Protein AF-J8HLR3-F1 (afdb_monomer)

Nearest PDB structures (foldseek):
  5bkh-assembly1_A  TM=4.921E-01  e=3.049E+00  Pyrococcus horikoshii OT3
  8fqc-assembly1_T1  TM=4.396E-01  e=6.040E+00  Agrobacterium phage Milano

Organism: NCBI:txid1053226

Sequence (87 aa):
MEFYKVWHKKKNMRVICAHNNYEAIGFYLTETYHDCDCVEYLNAHKLSTSEPLKVMHDGYEALRTLQDICSERKFANIPCTVVEILK

pLDDT: mean 87.1, std 8.84, range [61.59, 95.62]

Radius of gyration: 12.46 Å; Cα contacts (8 Å, |Δi|>4): 158; chains: 1; bounding box: 29×29×32 Å

Secondary structure (DSSP, 8-state):
-EEEEEEETTS-EEEEEESSHHHHHHHHHHHHTT--S-GGGEEEEEEPTTSEEEEEETTEEEEEEHHHHHHH----SSSEEEEEE--

Mean predicted aligned error: 4.74 Å

Foldseek 3Di:
DWWKFKDAPVDWTFIKDAPDQVQRLVVVDVVVDPPPPDSVRMDIDTDDQADWFFAQDPNDTDTDGVVVQCVVDPDPDPGDTSGTTDD

Solvent-accessible surface area (backbone atoms only — not comparable to full-atom values): 5234 Å² total; per-residue (Å²): 123,45,39,29,43,35,35,39,93,91,54,79,34,32,32,24,37,17,88,46,70,68,55,34,51,51,50,52,54,67,77,54,61,91,74,70,93,51,74,88,56,53,46,75,42,82,53,63,53,79,47,76,38,49,26,75,54,97,90,37,84,40,78,44,30,53,52,58,54,55,72,78,44,87,80,91,61,78,67,37,80,77,47,61,39,63,134

Structure (mmCIF, N/CA/C/O backbone):
data_AF-J8HLR3-F1
#
_entry.id   AF-J8HLR3-F1
#
loop_
_atom_site.group_PDB
_atom_site.id
_atom_site.type_symbol
_atom_site.label_atom_id
_atom_site.label_alt_id
_atom_site.label_comp_id
_atom_site.label_asym_id
_atom_site.label_entity_id
_atom_site.label_seq_id
_atom_site.pdbx_PDB_ins_code
_atom_site.Cartn_x
_atom_site.Cartn_y
_atom_site.Cartn_z
_atom_site.occupancy
_atom_site.B_iso_or_equiv
_atom_site.auth_seq_id
_atom_site.auth_comp_id
_atom_site.auth_asym_id
_atom_site.auth_atom_id
_atom_site.pdbx_PDB_model_num
ATOM 1 N N . MET A 1 1 ? -3.927 -11.638 2.906 1.00 81.88 1 MET A N 1
ATOM 2 C CA . MET A 1 1 ? -3.874 -10.244 2.424 1.00 81.88 1 MET A CA 1
ATOM 3 C C . MET A 1 1 ? -2.819 -9.512 3.202 1.00 81.88 1 MET A C 1
ATOM 5 O O . MET A 1 1 ? -2.775 -9.647 4.420 1.00 81.88 1 MET A O 1
ATOM 9 N N . GLU A 1 2 ? -1.977 -8.772 2.502 1.00 93.56 2 GLU A N 1
ATOM 10 C CA . GLU A 1 2 ? -0.879 -8.019 3.087 1.00 93.56 2 GLU A CA 1
ATOM 11 C C . GLU A 1 2 ? -0.869 -6.607 2.502 1.00 93.56 2 GLU A C 1
ATOM 13 O O . GLU A 1 2 ? -1.404 -6.367 1.418 1.00 93.56 2 GLU A O 1
ATOM 18 N N . PHE A 1 3 ? -0.287 -5.669 3.242 1.00 95.06 3 PHE A N 1
ATOM 19 C CA . PHE A 1 3 ? -0.195 -4.273 2.840 1.00 95.06 3 PHE A CA 1
ATOM 20 C C . PHE A 1 3 ? 1.248 -3.938 2.519 1.00 95.06 3 PHE A C 1
ATOM 22 O O . PHE A 1 3 ? 2.148 -4.231 3.305 1.00 95.06 3 PHE A O 1
ATOM 29 N N . TYR A 1 4 ? 1.458 -3.307 1.374 1.00 95.56 4 TYR A N 1
ATOM 30 C CA . TYR A 1 4 ? 2.773 -2.975 0.863 1.00 95.56 4 TYR A CA 1
ATOM 31 C C . TYR A 1 4 ? 2.866 -1.482 0.607 1.00 95.56 4 TYR A C 1
ATOM 33 O O . TYR A 1 4 ? 2.134 -0.942 -0.218 1.00 95.56 4 TYR A O 1
ATOM 41 N N . LYS A 1 5 ? 3.800 -0.822 1.286 1.00 94.25 5 LYS A N 1
ATOM 42 C CA . LYS A 1 5 ? 4.278 0.501 0.904 1.00 94.25 5 LYS A CA 1
ATOM 43 C C . LYS A 1 5 ? 5.120 0.346 -0.353 1.00 94.25 5 LYS A C 1
ATOM 45 O O . LYS A 1 5 ? 6.211 -0.215 -0.278 1.00 94.25 5 LYS A O 1
ATOM 50 N N . VAL A 1 6 ? 4.625 0.839 -1.480 1.00 92.56 6 VAL A N 1
ATOM 51 C CA . VAL A 1 6 ? 5.323 0.809 -2.767 1.00 92.56 6 VAL A CA 1
ATOM 52 C C . VAL A 1 6 ? 5.654 2.229 -3.197 1.00 92.56 6 VAL A C 1
ATOM 54 O O . VAL A 1 6 ? 4.809 3.126 -3.131 1.00 92.56 6 VAL A O 1
ATOM 57 N N . TRP A 1 7 ? 6.900 2.453 -3.608 1.00 89.56 7 TRP A N 1
ATOM 58 C CA . TRP A 1 7 ? 7.321 3.757 -4.098 1.00 89.56 7 TRP A CA 1
ATOM 59 C C . TRP A 1 7 ? 8.470 3.700 -5.090 1.00 89.56 7 TRP A C 1
ATOM 61 O O . TRP A 1 7 ? 9.327 2.817 -5.055 1.00 89.56 7 TRP A O 1
ATOM 71 N N . HIS A 1 8 ? 8.511 4.736 -5.921 1.00 84.19 8 HIS A N 1
ATOM 72 C CA . HIS A 1 8 ? 9.614 5.063 -6.808 1.00 84.19 8 HIS A CA 1
ATOM 73 C C . HIS A 1 8 ? 10.274 6.371 -6.349 1.00 84.19 8 HIS A C 1
ATOM 75 O O . HIS A 1 8 ? 9.589 7.281 -5.882 1.00 84.19 8 HIS A O 1
ATOM 81 N N . LYS A 1 9 ? 11.598 6.515 -6.512 1.00 75.12 9 LYS A N 1
ATOM 82 C CA . LYS A 1 9 ? 12.378 7.677 -6.018 1.00 75.12 9 LYS A CA 1
ATOM 83 C C . LYS A 1 9 ? 11.807 9.054 -6.399 1.00 75.12 9 LYS A C 1
ATOM 85 O O . LYS A 1 9 ? 12.014 10.016 -5.663 1.00 75.12 9 LYS A O 1
ATOM 90 N N . LYS A 1 10 ? 11.125 9.151 -7.544 1.00 66.69 10 LYS A N 1
ATOM 91 C CA . LYS A 1 10 ? 10.595 10.402 -8.110 1.00 66.69 10 LYS A CA 1
ATOM 92 C C . LYS A 1 10 ? 9.086 10.614 -7.890 1.00 66.69 10 LYS A C 1
ATOM 94 O O . LYS A 1 10 ? 8.565 11.610 -8.373 1.00 66.69 10 LYS A O 1
ATOM 99 N N . LYS A 1 11 ? 8.374 9.691 -7.228 1.00 69.69 11 LYS A N 1
ATOM 100 C CA . LYS A 1 11 ? 6.899 9.657 -7.224 1.00 69.69 11 LYS A CA 1
ATOM 101 C C . LYS A 1 11 ? 6.262 9.480 -5.850 1.00 69.69 11 LYS A C 1
ATOM 103 O O . LYS A 1 11 ? 6.926 9.127 -4.878 1.00 69.69 11 LYS A O 1
ATOM 108 N N . ASN A 1 12 ? 4.944 9.687 -5.829 1.00 73.56 12 ASN A N 1
ATOM 109 C CA . ASN A 1 12 ? 4.073 9.429 -4.691 1.00 73.56 12 ASN A CA 1
ATOM 110 C C . ASN A 1 12 ? 4.197 7.975 -4.226 1.00 73.56 12 ASN A C 1
ATOM 112 O O . ASN A 1 12 ? 4.227 7.027 -5.023 1.00 73.56 12 ASN A O 1
ATOM 116 N N . MET A 1 13 ? 4.274 7.831 -2.909 1.00 89.00 13 MET A N 1
ATOM 117 C CA . MET A 1 13 ? 4.276 6.546 -2.236 1.00 89.00 13 MET A CA 1
ATOM 118 C C . MET A 1 13 ? 2.827 6.091 -2.057 1.00 89.00 13 MET A C 1
ATOM 120 O O . MET A 1 13 ? 1.950 6.891 -1.726 1.00 89.00 13 MET A O 1
ATOM 124 N N . ARG A 1 14 ? 2.567 4.803 -2.256 1.00 92.00 14 ARG A N 1
ATOM 125 C CA . ARG A 1 14 ? 1.228 4.225 -2.108 1.00 92.00 14 ARG A CA 1
ATOM 126 C C . ARG A 1 14 ? 1.270 3.035 -1.179 1.00 92.00 14 ARG A C 1
ATOM 128 O O . ARG A 1 14 ? 2.266 2.317 -1.144 1.00 92.00 14 ARG A O 1
ATOM 135 N N . VAL A 1 15 ? 0.177 2.804 -0.464 1.00 94.12 15 VAL A N 1
ATOM 136 C CA . VAL A 1 15 ? -0.062 1.512 0.172 1.00 94.12 15 VAL A CA 1
ATOM 137 C C . VAL A 1 15 ? -0.986 0.695 -0.711 1.00 94.12 15 VAL A C 1
ATOM 139 O O . VAL A 1 15 ? -2.101 1.120 -1.009 1.00 94.12 15 VAL A O 1
ATOM 142 N N . ILE A 1 16 ? -0.520 -0.482 -1.108 1.00 94.88 16 ILE A N 1
ATOM 143 C CA . ILE A 1 16 ? -1.255 -1.430 -1.941 1.00 94.88 16 ILE A CA 1
ATOM 144 C C . ILE A 1 16 ? -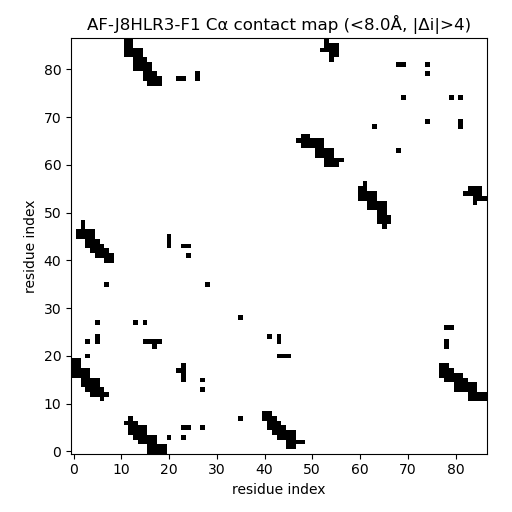1.576 -2.661 -1.106 1.00 94.88 16 ILE A C 1
ATOM 146 O O . ILE A 1 16 ? -0.703 -3.210 -0.432 1.00 94.88 16 ILE A O 1
ATOM 150 N N . CYS A 1 17 ? -2.829 -3.099 -1.158 1.00 94.81 17 CYS A N 1
ATOM 151 C CA . CYS A 1 17 ? -3.214 -4.398 -0.636 1.00 94.81 17 CYS A CA 1
ATOM 152 C C . CYS A 1 17 ? -3.041 -5.458 -1.728 1.00 94.81 17 CYS A C 1
ATOM 154 O O . CYS A 1 17 ? -3.553 -5.279 -2.833 1.00 94.81 17 CYS A O 1
ATOM 156 N N . ALA A 1 18 ? -2.316 -6.536 -1.424 1.00 95.50 18 ALA A N 1
ATOM 157 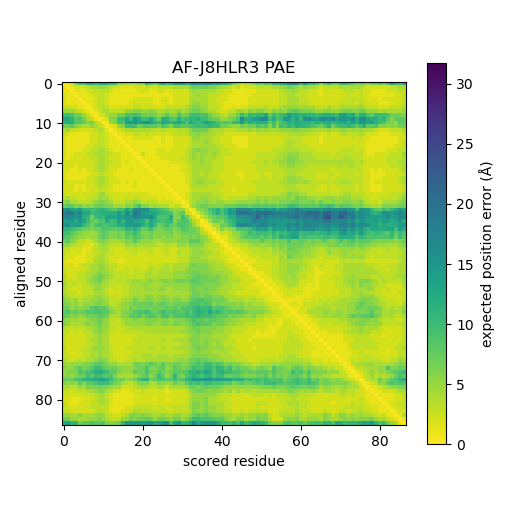C CA . ALA A 1 18 ? -2.017 -7.627 -2.354 1.00 95.50 18 ALA A CA 1
ATOM 158 C C . ALA A 1 18 ? -1.806 -8.963 -1.611 1.00 95.50 18 ALA A C 1
ATOM 160 O O . ALA A 1 18 ? -1.745 -9.011 -0.376 1.00 95.50 18 ALA A O 1
ATOM 161 N N . HIS A 1 19 ? -1.689 -10.064 -2.352 1.00 94.88 19 HIS A N 1
ATOM 162 C CA . HIS A 1 19 ? -1.319 -11.380 -1.828 1.00 94.88 19 HIS A CA 1
ATOM 163 C C . HIS A 1 19 ? 0.185 -11.513 -1.585 1.00 94.88 19 HIS A C 1
ATOM 165 O O . HIS A 1 19 ? 0.584 -12.274 -0.709 1.00 94.88 19 HIS A O 1
ATOM 171 N N . ASN A 1 20 ? 1.009 -10.801 -2.356 1.00 93.81 20 ASN A N 1
ATOM 172 C CA . ASN A 1 20 ? 2.463 -10.782 -2.216 1.00 93.81 20 ASN A CA 1
ATOM 173 C C . ASN A 1 20 ? 3.071 -9.479 -2.776 1.00 93.81 20 ASN A C 1
ATOM 175 O O . ASN A 1 20 ? 2.386 -8.663 -3.399 1.00 93.81 20 ASN A O 1
ATOM 179 N N . ASN A 1 21 ? 4.375 -9.292 -2.560 1.00 92.81 21 ASN A N 1
ATOM 180 C CA . ASN A 1 21 ? 5.104 -8.101 -2.993 1.00 92.81 21 ASN A CA 1
ATOM 181 C C . ASN A 1 21 ? 5.169 -7.944 -4.524 1.00 92.81 21 ASN A C 1
ATOM 183 O O . ASN A 1 21 ? 5.083 -6.819 -5.009 1.00 92.81 21 ASN A O 1
ATOM 187 N N . TYR A 1 22 ? 5.294 -9.034 -5.287 1.00 92.12 22 TYR A N 1
ATOM 188 C CA . TYR A 1 22 ? 5.353 -8.991 -6.752 1.00 92.12 22 TYR A CA 1
ATOM 189 C C . TYR A 1 22 ? 4.045 -8.477 -7.353 1.00 92.12 22 TYR A C 1
ATOM 191 O O . TYR A 1 22 ? 4.064 -7.639 -8.251 1.00 92.12 22 TYR A O 1
ATOM 199 N N . GLU A 1 23 ? 2.913 -8.930 -6.820 1.00 94.19 23 GLU A N 1
ATOM 200 C CA . GLU A 1 23 ? 1.587 -8.464 -7.221 1.00 94.19 23 GLU A CA 1
ATOM 201 C C . GLU A 1 23 ? 1.392 -6.979 -6.880 1.00 94.19 23 GLU A C 1
ATOM 203 O O . GLU A 1 23 ? 0.909 -6.218 -7.718 1.00 94.19 23 GLU A O 1
ATOM 208 N N . ALA A 1 24 ? 1.844 -6.531 -5.702 1.00 93.94 24 ALA A N 1
ATOM 209 C CA . ALA A 1 24 ? 1.801 -5.116 -5.330 1.00 93.94 24 ALA A CA 1
ATOM 210 C C . ALA A 1 24 ? 2.654 -4.232 -6.260 1.00 93.94 24 ALA A C 1
ATOM 212 O O . ALA A 1 24 ? 2.204 -3.169 -6.687 1.00 93.94 24 ALA A O 1
ATOM 213 N N . ILE A 1 25 ? 3.870 -4.672 -6.600 1.00 91.00 25 ILE A N 1
ATOM 214 C CA . ILE A 1 25 ? 4.769 -3.969 -7.531 1.00 91.00 25 ILE A CA 1
ATOM 215 C C . ILE A 1 25 ? 4.159 -3.916 -8.935 1.00 91.00 25 ILE A C 1
ATOM 217 O O . ILE A 1 25 ? 4.125 -2.849 -9.548 1.00 91.00 25 ILE A O 1
ATOM 221 N N . GLY A 1 26 ? 3.655 -5.049 -9.433 1.00 90.50 26 GLY A N 1
ATOM 222 C CA . GLY A 1 26 ? 2.998 -5.128 -10.736 1.00 90.50 26 GLY A CA 1
ATOM 223 C C . GLY A 1 26 ? 1.802 -4.183 -10.821 1.00 90.50 26 GLY A C 1
ATOM 224 O O . GLY A 1 26 ? 1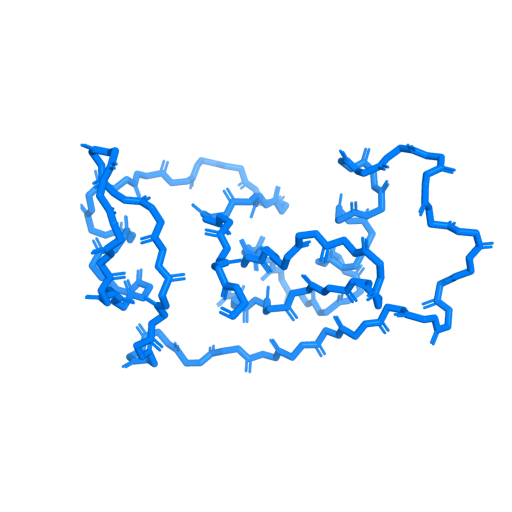.694 -3.410 -11.771 1.00 90.50 26 GLY A O 1
ATOM 225 N N . PHE A 1 27 ? 0.959 -4.165 -9.786 1.00 91.88 27 PHE A N 1
ATOM 226 C CA . PHE A 1 27 ? -0.178 -3.253 -9.711 1.00 91.88 27 PHE A CA 1
ATOM 227 C C . PHE A 1 27 ? 0.252 -1.778 -9.688 1.00 91.88 27 PHE A C 1
ATOM 229 O O . PHE A 1 27 ? -0.257 -0.980 -10.477 1.00 91.88 27 PHE A O 1
ATOM 236 N N . TYR A 1 28 ? 1.248 -1.420 -8.868 1.00 90.25 28 TYR A N 1
ATOM 237 C CA . TYR A 1 28 ? 1.801 -0.060 -8.834 1.00 90.25 28 TYR A CA 1
ATOM 238 C C . TYR A 1 28 ? 2.262 0.403 -10.221 1.00 90.25 28 TYR A C 1
ATOM 240 O O . TYR A 1 28 ? 1.949 1.516 -10.644 1.00 90.25 28 TYR A O 1
ATOM 248 N N . LEU A 1 29 ? 2.977 -0.457 -10.950 1.00 87.38 29 LEU A N 1
ATOM 249 C CA . LEU A 1 29 ? 3.442 -0.174 -12.309 1.00 87.38 29 LEU A CA 1
ATOM 250 C C . LEU A 1 29 ? 2.277 0.052 -13.279 1.00 87.38 29 LEU A C 1
ATOM 252 O O . LEU A 1 29 ? 2.316 1.000 -14.062 1.00 87.38 29 LEU A O 1
ATOM 256 N N . THR A 1 30 ? 1.220 -0.762 -13.195 1.00 87.38 30 THR A N 1
ATOM 257 C CA . THR A 1 30 ? 0.032 -0.580 -14.045 1.00 87.38 30 THR A CA 1
ATOM 258 C C . THR A 1 30 ? -0.716 0.720 -13.753 1.00 87.38 30 THR A C 1
ATOM 260 O O . THR A 1 30 ? -1.187 1.362 -14.686 1.00 87.38 30 THR A O 1
ATOM 263 N N . GLU A 1 31 ? -0.787 1.162 -12.494 1.00 85.69 31 GLU A N 1
ATOM 264 C CA . GLU A 1 31 ? -1.472 2.413 -12.139 1.00 85.69 31 GLU A CA 1
ATOM 265 C C . GLU A 1 31 ? -0.635 3.674 -12.397 1.00 85.69 31 GLU A C 1
ATOM 267 O O . GLU A 1 31 ? -1.182 4.776 -12.440 1.00 85.69 31 GLU A O 1
ATOM 272 N N . THR A 1 32 ? 0.690 3.547 -12.508 1.00 78.06 32 THR A N 1
ATOM 273 C CA . THR A 1 32 ? 1.608 4.694 -12.632 1.00 78.06 32 THR A CA 1
ATOM 274 C C . THR A 1 32 ? 2.140 4.927 -14.043 1.00 78.06 32 THR A C 1
ATOM 276 O O . THR A 1 32 ? 2.959 5.834 -14.188 1.00 78.06 32 THR A O 1
ATOM 279 N N . TYR A 1 33 ? 1.660 4.132 -15.015 1.00 66.94 33 TYR A N 1
ATOM 280 C CA . TYR A 1 33 ? 1.774 4.226 -16.482 1.00 66.94 33 TYR A CA 1
ATOM 281 C C . TYR A 1 33 ? 2.935 5.098 -17.010 1.00 66.94 33 TYR A C 1
ATOM 283 O O . TYR A 1 33 ? 2.924 6.316 -16.876 1.00 66.94 33 TYR A O 1
ATOM 291 N N . HIS A 1 34 ? 3.916 4.472 -17.671 1.00 61.66 34 HIS A N 1
ATOM 292 C CA . HIS A 1 34 ? 5.060 5.094 -18.374 1.00 61.66 34 HIS A CA 1
ATOM 293 C C . HIS A 1 34 ? 6.053 5.950 -17.572 1.00 61.66 34 HIS A C 1
ATOM 295 O O . HIS A 1 34 ? 7.095 6.288 -18.116 1.00 61.66 34 HIS A O 1
ATOM 301 N N . ASP A 1 35 ? 5.819 6.239 -16.295 1.00 61.59 35 ASP A N 1
ATOM 302 C CA . ASP A 1 35 ? 6.735 7.090 -15.519 1.00 61.59 35 ASP A CA 1
ATOM 303 C C . ASP A 1 35 ? 7.688 6.307 -14.585 1.00 61.59 35 ASP A C 1
ATOM 305 O O . ASP A 1 35 ? 8.300 6.867 -13.663 1.00 61.59 35 ASP A O 1
ATOM 309 N N . CYS A 1 36 ? 7.764 4.988 -14.754 1.00 64.00 36 CYS A N 1
ATOM 310 C CA . CYS A 1 36 ? 8.748 4.148 -14.085 1.00 64.00 36 CYS A CA 1
ATOM 311 C C . CYS A 1 36 ? 9.660 3.536 -15.146 1.00 64.00 36 CYS A C 1
ATOM 313 O O . CYS A 1 36 ? 9.340 2.509 -15.739 1.00 64.00 36 CYS A O 1
ATOM 315 N N . ASP A 1 37 ? 10.791 4.201 -15.377 1.00 65.94 37 ASP A N 1
ATOM 316 C CA . ASP A 1 37 ? 11.745 3.828 -16.425 1.00 65.94 37 ASP A CA 1
ATOM 317 C C . ASP A 1 37 ? 12.447 2.490 -16.121 1.00 65.94 37 ASP A C 1
ATOM 319 O O . ASP A 1 37 ? 12.843 1.780 -17.042 1.00 65.94 37 ASP A O 1
ATOM 323 N N . CYS A 1 38 ? 12.570 2.125 -14.834 1.00 69.19 38 CYS A N 1
ATOM 324 C CA . CYS A 1 38 ? 13.209 0.886 -14.382 1.00 69.19 38 CYS A CA 1
ATOM 325 C C . CYS A 1 38 ? 12.564 0.332 -13.099 1.00 69.19 38 CYS A C 1
ATOM 327 O O . CYS A 1 38 ? 12.493 1.017 -12.075 1.00 69.19 38 CYS A O 1
ATOM 329 N N . VAL A 1 39 ? 12.215 -0.959 -13.118 1.00 73.62 39 VAL A N 1
ATOM 330 C CA . VAL A 1 39 ? 11.676 -1.707 -11.962 1.00 73.62 39 VAL A CA 1
ATOM 331 C C . VAL A 1 39 ? 12.661 -1.748 -10.786 1.00 73.62 39 VAL A C 1
ATOM 333 O O . VAL A 1 39 ? 12.241 -1.751 -9.635 1.00 73.62 39 VAL A O 1
ATOM 336 N N . GLU A 1 40 ? 13.970 -1.696 -11.049 1.00 75.44 40 GLU A N 1
ATOM 337 C CA . GLU A 1 40 ? 15.029 -1.706 -10.024 1.00 75.44 40 GLU A CA 1
ATOM 338 C C . GLU A 1 40 ? 14.991 -0.500 -9.069 1.00 75.44 40 GLU A C 1
A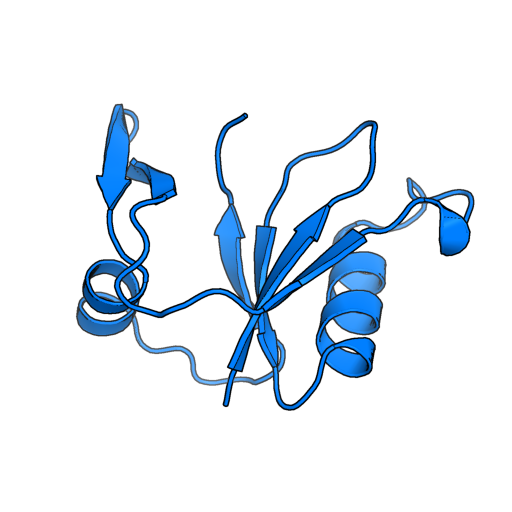TOM 340 O O . GLU A 1 40 ? 15.584 -0.530 -7.991 1.00 75.44 40 GLU A O 1
ATOM 345 N N . TYR A 1 41 ? 14.290 0.575 -9.438 1.00 79.25 41 TYR A N 1
ATOM 346 C CA . TYR A 1 41 ? 14.119 1.750 -8.584 1.00 79.25 41 TYR A CA 1
ATOM 347 C C . TYR A 1 41 ? 12.836 1.719 -7.752 1.00 79.25 41 TYR A C 1
ATOM 349 O O . TYR A 1 41 ? 12.571 2.671 -7.003 1.00 79.25 41 TYR A O 1
ATOM 357 N N . LEU A 1 42 ? 12.051 0.646 -7.868 1.00 86.00 42 LEU A N 1
ATOM 358 C CA . LEU A 1 42 ? 10.891 0.410 -7.026 1.00 86.00 42 LEU A CA 1
ATOM 359 C C . LEU A 1 42 ? 11.303 -0.251 -5.725 1.00 86.00 42 LEU A C 1
ATOM 361 O O . LEU A 1 42 ? 12.052 -1.223 -5.688 1.00 86.00 42 LEU A O 1
ATOM 365 N N . ASN A 1 43 ? 10.755 0.282 -4.645 1.00 88.62 43 ASN A N 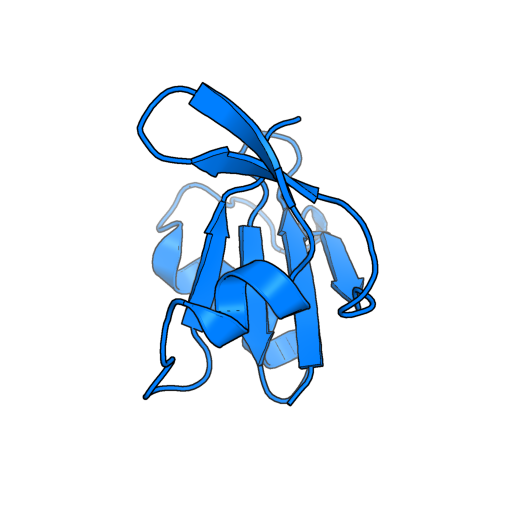1
ATOM 366 C CA . ASN A 1 43 ? 10.867 -0.305 -3.326 1.00 88.62 43 ASN A CA 1
ATOM 367 C C . ASN A 1 43 ? 9.471 -0.735 -2.895 1.00 88.62 43 ASN A C 1
ATOM 369 O O . ASN A 1 43 ? 8.509 0.013 -3.079 1.00 88.62 43 ASN A O 1
ATOM 373 N N . ALA A 1 44 ? 9.374 -1.930 -2.322 1.00 91.56 44 ALA A N 1
ATOM 374 C CA . ALA A 1 44 ? 8.151 -2.450 -1.739 1.00 91.56 44 ALA A CA 1
ATOM 375 C C . ALA A 1 44 ? 8.465 -2.991 -0.348 1.00 91.56 44 ALA A C 1
ATOM 377 O O . ALA A 1 44 ? 9.271 -3.908 -0.198 1.00 91.56 44 ALA A O 1
ATOM 378 N N . HIS A 1 45 ? 7.821 -2.426 0.666 1.00 93.81 45 HIS A N 1
ATOM 379 C CA . HIS A 1 45 ? 7.966 -2.867 2.047 1.00 93.81 45 HIS A CA 1
ATOM 380 C C . HIS A 1 45 ? 6.615 -3.263 2.608 1.00 93.81 45 HIS A C 1
ATOM 382 O O . HIS A 1 45 ? 5.644 -2.517 2.494 1.00 93.81 45 HIS A O 1
ATOM 388 N N . LYS A 1 46 ? 6.563 -4.439 3.228 1.00 95.62 46 LYS A N 1
ATOM 389 C CA . LYS A 1 46 ? 5.375 -4.876 3.951 1.00 95.62 46 LYS A CA 1
ATOM 390 C C . LYS A 1 46 ? 5.167 -3.973 5.168 1.00 95.62 46 LYS A C 1
ATOM 392 O O . LYS A 1 46 ? 6.108 -3.741 5.922 1.00 95.62 46 LYS A O 1
ATOM 397 N N . LEU A 1 47 ? 3.946 -3.486 5.343 1.00 94.25 47 LEU A N 1
ATOM 398 C CA . LEU A 1 47 ? 3.532 -2.641 6.459 1.00 94.25 47 LEU A CA 1
ATOM 399 C C . LEU A 1 47 ? 2.719 -3.437 7.478 1.00 94.25 47 LEU A C 1
ATOM 401 O O . LEU A 1 47 ? 1.941 -4.327 7.118 1.00 94.25 47 LEU A O 1
ATOM 405 N N . SER A 1 48 ? 2.863 -3.063 8.749 1.00 93.75 48 SER A N 1
ATOM 406 C CA . SER A 1 48 ? 1.917 -3.470 9.789 1.00 93.75 48 SER A CA 1
ATOM 407 C C . SER A 1 48 ? 0.628 -2.659 9.672 1.00 93.75 48 SER A C 1
ATOM 409 O O . SER A 1 48 ? 0.659 -1.472 9.350 1.00 93.75 48 SER A O 1
ATOM 411 N N . THR A 1 49 ? -0.515 -3.261 10.003 1.00 91.25 49 THR A N 1
ATOM 412 C CA . THR A 1 49 ? -1.796 -2.541 10.015 1.00 91.25 49 THR A CA 1
ATOM 413 C C . THR A 1 49 ? -1.871 -1.459 11.089 1.00 91.25 49 THR A C 1
ATOM 415 O O . THR A 1 49 ? -2.663 -0.531 10.952 1.00 91.25 49 THR A O 1
ATOM 418 N N . SER A 1 50 ? -1.047 -1.575 12.134 1.00 93.31 50 SER A N 1
ATOM 419 C CA . SER A 1 50 ? -0.961 -0.643 13.262 1.00 93.31 50 SER A CA 1
ATOM 420 C C . SER A 1 50 ? 0.060 0.479 13.059 1.00 93.31 50 SER A C 1
ATOM 422 O O . SER A 1 50 ? 0.214 1.325 13.936 1.00 93.31 50 SER A O 1
ATOM 424 N N . GLU A 1 51 ? 0.817 0.462 11.960 1.00 89.38 51 GLU A N 1
ATOM 425 C CA . GLU A 1 51 ? 1.823 1.487 11.695 1.00 89.38 51 GLU A CA 1
ATOM 426 C C . GLU A 1 51 ? 1.135 2.810 11.317 1.00 89.38 51 GLU A C 1
ATOM 428 O O . GLU A 1 51 ? 0.257 2.807 10.446 1.00 89.38 51 GLU A O 1
ATOM 433 N N . PRO A 1 52 ? 1.487 3.940 11.961 1.00 91.69 52 PRO A N 1
ATOM 434 C CA . PRO A 1 52 ? 0.915 5.233 11.621 1.00 91.69 52 PRO A CA 1
ATOM 435 C C . PRO A 1 52 ? 1.493 5.746 10.299 1.00 91.69 52 PRO A C 1
ATOM 437 O O . PRO A 1 52 ? 2.705 5.808 10.102 1.00 91.69 52 PRO A O 1
ATOM 440 N N . LEU A 1 53 ? 0.607 6.166 9.402 1.00 92.38 53 LEU A N 1
ATOM 441 C CA . LEU A 1 53 ? 0.926 6.693 8.083 1.00 92.38 53 LEU A CA 1
ATOM 442 C C . LEU A 1 53 ? 0.443 8.133 7.972 1.00 92.38 53 LEU A C 1
ATOM 444 O O . LEU A 1 53 ? -0.680 8.456 8.362 1.00 92.38 53 LEU A O 1
ATOM 448 N N . LYS A 1 54 ? 1.277 8.995 7.391 1.00 93.00 54 LYS A N 1
ATOM 449 C CA . LYS A 1 54 ? 0.890 10.364 7.055 1.00 93.00 54 LYS A CA 1
ATOM 450 C C . LYS A 1 54 ? 0.115 10.351 5.738 1.00 93.00 54 LYS A C 1
ATOM 452 O O . LYS A 1 54 ? 0.672 10.003 4.697 1.00 93.00 54 LYS A O 1
ATOM 457 N N . VAL A 1 55 ? -1.164 10.698 5.784 1.00 91.56 55 VAL A N 1
ATOM 458 C CA . VAL A 1 55 ? -2.093 10.635 4.646 1.00 91.56 55 VAL A CA 1
ATOM 459 C C . VAL A 1 55 ? -2.871 11.938 4.519 1.00 91.56 55 VAL A C 1
ATOM 461 O O . VAL A 1 55 ? -2.996 12.686 5.486 1.00 91.56 55 VAL A O 1
ATOM 464 N N . MET A 1 56 ? -3.428 12.192 3.337 1.00 88.62 56 MET A N 1
ATOM 465 C CA . MET A 1 56 ? -4.469 13.207 3.178 1.00 88.62 56 MET A CA 1
ATOM 466 C C . MET A 1 56 ? -5.823 12.593 3.529 1.00 88.62 56 MET A C 1
ATOM 468 O O . MET A 1 56 ? -6.221 11.592 2.934 1.00 88.62 56 MET A O 1
ATOM 472 N N . HIS A 1 57 ? -6.537 13.196 4.471 1.00 84.19 57 HIS A N 1
ATOM 473 C CA . HIS A 1 57 ? -7.898 12.825 4.840 1.00 84.19 57 HIS A CA 1
ATOM 474 C C . HIS A 1 57 ? -8.750 14.092 4.913 1.00 84.19 57 HIS A C 1
ATOM 476 O O . HIS A 1 57 ? -8.377 15.048 5.589 1.00 84.19 57 HIS A O 1
ATOM 482 N N . ASP A 1 58 ? -9.854 14.123 4.167 1.00 84.94 58 ASP A N 1
ATOM 483 C CA . ASP A 1 58 ? -10.755 15.280 4.059 1.00 84.94 58 ASP A CA 1
ATOM 484 C C . ASP A 1 58 ? -10.052 16.612 3.737 1.00 84.94 58 ASP A C 1
ATOM 486 O O . ASP A 1 58 ? -10.442 17.680 4.199 1.00 84.94 58 ASP A O 1
ATOM 490 N N . GLY A 1 59 ? -8.988 16.556 2.929 1.00 85.31 59 GLY A N 1
ATOM 491 C CA . GLY A 1 59 ? -8.219 17.737 2.524 1.00 85.31 59 GLY A CA 1
ATOM 492 C C . GLY A 1 59 ? -7.163 18.204 3.531 1.00 85.31 59 GLY A C 1
ATOM 493 O O . GLY A 1 59 ? -6.454 19.164 3.241 1.00 85.31 59 GLY A O 1
ATOM 494 N N . TYR A 1 60 ? -6.993 17.506 4.657 1.00 88.69 60 TYR A N 1
ATOM 495 C CA . TYR A 1 60 ? -5.979 17.802 5.670 1.00 88.69 60 TYR A CA 1
ATOM 496 C C . TYR A 1 60 ? -4.983 16.651 5.831 1.00 88.69 60 TYR A C 1
ATOM 498 O O . TYR A 1 60 ? -5.319 15.481 5.639 1.00 88.69 60 TYR A O 1
ATOM 506 N N . GLU A 1 61 ? -3.747 16.976 6.209 1.00 91.88 61 GLU A N 1
ATOM 507 C CA . GLU A 1 61 ? -2.771 15.958 6.595 1.00 91.88 61 GLU A CA 1
ATOM 508 C C . GLU A 1 61 ? -3.167 15.343 7.944 1.00 91.88 61 GLU A C 1
ATOM 510 O O . GLU A 1 61 ? -3.390 16.054 8.924 1.00 91.88 61 GLU A O 1
ATOM 515 N N . ALA A 1 62 ? -3.210 14.016 8.012 1.00 92.00 62 ALA A N 1
ATOM 516 C CA . ALA A 1 62 ? -3.502 13.276 9.231 1.00 92.00 62 ALA A CA 1
ATOM 517 C C . ALA A 1 62 ? -2.566 12.073 9.375 1.00 92.00 62 ALA A C 1
ATOM 519 O O . ALA A 1 62 ? -2.147 11.468 8.387 1.00 92.00 62 ALA A O 1
ATOM 520 N N . LEU A 1 63 ? -2.264 11.705 10.620 1.00 93.94 63 LEU A N 1
ATOM 521 C CA . LEU A 1 63 ? -1.660 10.414 10.936 1.00 93.94 63 LEU A CA 1
ATOM 522 C C . LEU A 1 63 ? -2.779 9.403 11.160 1.00 93.94 63 LEU A C 1
ATOM 524 O O . LEU A 1 63 ? -3.587 9.576 12.070 1.00 93.94 63 LEU A O 1
ATOM 528 N N . ARG A 1 64 ? -2.828 8.363 10.329 1.00 93.69 64 ARG A N 1
ATOM 529 C CA . ARG A 1 64 ? -3.810 7.277 10.436 1.00 93.69 64 ARG A CA 1
ATOM 530 C C . ARG A 1 64 ? -3.150 5.927 10.262 1.00 93.69 64 ARG A C 1
ATOM 532 O O . ARG A 1 64 ? -2.156 5.809 9.551 1.00 93.69 64 ARG A O 1
ATOM 539 N N . THR A 1 65 ? -3.713 4.904 10.886 1.00 95.00 65 THR A N 1
ATOM 540 C CA . THR A 1 65 ? -3.277 3.525 10.665 1.00 95.00 65 THR A CA 1
ATOM 541 C C . THR A 1 65 ? -4.030 2.906 9.488 1.00 95.00 65 THR A C 1
ATOM 543 O O . THR A 1 65 ? -5.096 3.378 9.081 1.00 95.00 65 THR A O 1
ATOM 546 N N . LEU A 1 66 ? -3.505 1.812 8.930 1.00 92.81 66 LEU A N 1
ATOM 547 C CA . LEU A 1 66 ? -4.241 1.054 7.911 1.00 92.81 66 LEU A CA 1
ATOM 548 C C . LEU A 1 66 ? -5.500 0.411 8.485 1.00 92.81 66 LEU A C 1
ATOM 550 O O . LEU A 1 66 ? -6.467 0.223 7.750 1.00 92.81 66 LEU A O 1
ATOM 554 N N . GLN A 1 67 ? -5.498 0.092 9.780 1.00 92.81 67 GLN A N 1
ATOM 555 C CA . GLN A 1 67 ? -6.682 -0.400 10.469 1.00 92.81 67 GLN A CA 1
ATOM 556 C C . GLN A 1 67 ? -7.812 0.637 10.452 1.00 92.81 67 GLN A C 1
ATOM 558 O O . GLN A 1 67 ? -8.936 0.274 10.105 1.00 92.81 67 GLN A O 1
ATOM 563 N N . ASP A 1 68 ? -7.511 1.911 10.724 1.00 92.69 68 ASP A N 1
ATOM 564 C CA . ASP A 1 68 ? -8.504 2.994 10.661 1.00 92.69 68 ASP A CA 1
ATOM 565 C C . ASP A 1 68 ? -9.081 3.099 9.245 1.00 92.69 68 ASP A C 1
ATOM 567 O O . ASP A 1 68 ? -10.292 3.009 9.046 1.00 92.69 68 ASP A O 1
ATOM 571 N N . ILE A 1 69 ? -8.203 3.163 8.240 1.00 91.56 69 ILE A N 1
ATOM 572 C CA . ILE A 1 69 ? -8.587 3.317 6.830 1.00 91.56 69 ILE A CA 1
ATOM 573 C C . ILE A 1 69 ? -9.441 2.134 6.343 1.00 91.56 69 ILE A C 1
ATOM 575 O O . ILE A 1 69 ? -10.443 2.326 5.652 1.00 91.56 69 ILE A O 1
ATOM 579 N N . CYS A 1 70 ? -9.076 0.902 6.705 1.00 89.81 70 CYS A N 1
ATOM 580 C CA . CYS A 1 70 ? -9.823 -0.294 6.305 1.00 89.81 70 CYS A CA 1
ATOM 581 C C . CYS A 1 70 ? -11.150 -0.456 7.060 1.00 89.81 70 CYS A C 1
ATOM 583 O O . CYS A 1 70 ? -12.031 -1.171 6.586 1.00 89.81 70 CYS A O 1
ATOM 585 N N . SER A 1 71 ? -11.306 0.182 8.223 1.00 90.81 71 SER A N 1
ATOM 586 C CA . SER A 1 71 ? -12.576 0.177 8.956 1.00 90.81 71 SER A CA 1
ATOM 587 C C . SER A 1 71 ? -13.617 1.103 8.312 1.00 90.81 71 SER A C 1
ATOM 589 O O . SER A 1 71 ? -14.805 0.787 8.304 1.00 90.81 71 SER A O 1
ATOM 591 N N . GLU A 1 72 ? -13.162 2.199 7.698 1.00 88.44 72 GLU A N 1
ATOM 592 C CA . GLU A 1 72 ? -14.004 3.199 7.031 1.00 88.44 72 GLU A CA 1
ATOM 593 C C . GLU A 1 72 ? -14.347 2.812 5.583 1.00 88.44 72 GLU A C 1
ATOM 595 O O . GLU A 1 72 ? -15.386 3.211 5.052 1.00 88.44 72 GLU A O 1
ATOM 600 N N . ARG A 1 73 ? -13.489 2.016 4.927 1.00 84.75 73 ARG A N 1
ATOM 601 C CA . ARG A 1 73 ? -13.612 1.679 3.504 1.00 84.75 73 ARG A CA 1
ATOM 602 C C . ARG A 1 73 ? -13.462 0.185 3.244 1.00 84.75 73 ARG A C 1
ATOM 604 O O . ARG A 1 73 ? -12.485 -0.442 3.640 1.00 84.75 73 ARG A O 1
ATOM 611 N N . LYS A 1 74 ? -14.392 -0.374 2.463 1.00 82.06 74 LYS A N 1
ATOM 612 C CA . LYS A 1 74 ? -14.284 -1.745 1.943 1.00 82.06 74 LYS A CA 1
ATOM 613 C C . LYS A 1 74 ? -13.513 -1.767 0.624 1.00 82.06 74 LYS A C 1
ATOM 615 O O . LYS A 1 74 ? -13.830 -1.015 -0.297 1.00 82.06 74 LYS A O 1
ATOM 620 N N . PHE A 1 75 ? -12.552 -2.678 0.521 1.00 82.19 75 PHE A N 1
ATOM 621 C CA . PHE A 1 75 ? -11.801 -2.955 -0.702 1.00 82.19 75 PHE A CA 1
ATOM 622 C C . PHE A 1 75 ? -12.313 -4.263 -1.306 1.00 82.19 75 PHE A C 1
ATOM 624 O O . PHE A 1 75 ? -12.160 -5.323 -0.707 1.00 82.19 75 PHE A O 1
ATOM 631 N N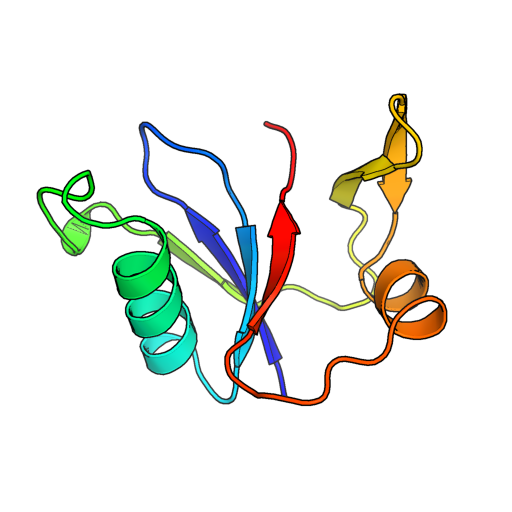 . ALA A 1 76 ? -12.993 -4.175 -2.450 1.00 77.06 76 ALA A N 1
ATOM 632 C CA . ALA A 1 76 ? -13.663 -5.325 -3.064 1.00 77.06 76 ALA A CA 1
ATOM 633 C C . ALA A 1 76 ? -12.751 -6.145 -3.993 1.00 77.06 76 ALA A C 1
ATOM 635 O O . ALA A 1 76 ? -13.019 -7.320 -4.217 1.00 77.06 76 ALA A O 1
ATOM 636 N N . ASN A 1 77 ? -11.677 -5.538 -4.507 1.00 87.69 77 ASN A N 1
ATOM 637 C CA . ASN A 1 77 ? -10.771 -6.143 -5.480 1.00 87.69 77 ASN A CA 1
ATOM 638 C C . ASN A 1 77 ? -9.338 -6.128 -4.950 1.00 87.69 77 ASN A C 1
ATOM 640 O O . ASN A 1 77 ? -8.950 -5.189 -4.260 1.00 87.69 77 ASN A O 1
ATOM 644 N N . ILE A 1 78 ? -8.565 -7.157 -5.291 1.00 89.62 78 ILE A N 1
ATOM 645 C CA . ILE A 1 78 ? -7.155 -7.302 -4.922 1.00 89.62 78 ILE A CA 1
ATOM 646 C C . ILE A 1 78 ? -6.400 -7.716 -6.191 1.00 89.62 78 ILE A C 1
ATOM 648 O O . ILE A 1 78 ? -6.866 -8.640 -6.863 1.00 89.62 78 ILE A O 1
ATOM 652 N N . PRO A 1 79 ? -5.277 -7.058 -6.529 1.00 93.75 79 PRO A N 1
ATOM 653 C CA . PRO A 1 79 ? -4.645 -5.960 -5.790 1.00 93.75 79 PRO A CA 1
ATOM 654 C C . PRO A 1 79 ? -5.398 -4.623 -5.911 1.00 93.75 79 PRO A C 1
ATOM 656 O O . PRO A 1 79 ? -6.120 -4.388 -6.879 1.00 93.75 79 PRO A O 1
ATOM 659 N N . CYS A 1 80 ? -5.241 -3.741 -4.918 1.00 93.31 80 CYS A N 1
ATOM 660 C CA . CYS A 1 80 ? -5.809 -2.387 -4.955 1.00 93.31 80 CYS A CA 1
ATOM 661 C C . CYS A 1 80 ? -5.000 -1.364 -4.150 1.00 93.31 80 CYS A C 1
ATOM 663 O O . CYS A 1 80 ? -4.424 -1.691 -3.107 1.00 93.31 80 CYS A O 1
ATOM 665 N N . THR A 1 81 ? -5.046 -0.097 -4.565 1.00 93.12 81 THR A N 1
ATOM 666 C CA . THR A 1 81 ? -4.506 1.017 -3.777 1.00 93.12 81 THR A CA 1
ATOM 667 C C . THR A 1 81 ? -5.435 1.347 -2.610 1.00 93.12 81 THR A C 1
ATOM 669 O O . THR A 1 81 ? -6.614 1.660 -2.785 1.00 93.12 81 THR A O 1
ATOM 672 N N . VAL A 1 82 ? -4.880 1.279 -1.401 1.00 92.44 82 VAL A N 1
ATOM 673 C CA . VAL A 1 82 ? -5.564 1.579 -0.137 1.00 92.44 82 VAL A CA 1
ATOM 674 C C . VAL A 1 82 ? -5.555 3.079 0.114 1.00 92.44 82 VAL A C 1
ATOM 676 O O . VAL A 1 82 ? -6.605 3.674 0.354 1.00 92.44 82 VAL A O 1
ATOM 679 N N . VAL A 1 83 ? -4.368 3.684 0.034 1.00 91.44 83 VAL A N 1
ATOM 680 C CA . VAL A 1 83 ? -4.150 5.110 0.287 1.00 91.44 83 VAL A CA 1
ATOM 68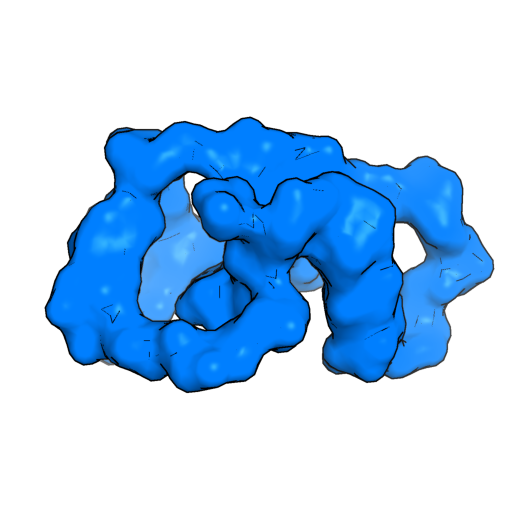1 C C . VAL A 1 83 ? -2.841 5.582 -0.356 1.00 91.44 83 VAL A C 1
ATOM 683 O O . VAL A 1 83 ? -1.883 4.812 -0.467 1.00 91.44 83 VAL A O 1
ATOM 686 N N . GLU A 1 84 ? -2.785 6.849 -0.766 1.00 90.56 84 GLU A N 1
ATOM 687 C CA . GLU A 1 84 ? -1.521 7.526 -1.076 1.00 90.56 84 GLU A CA 1
ATOM 688 C C .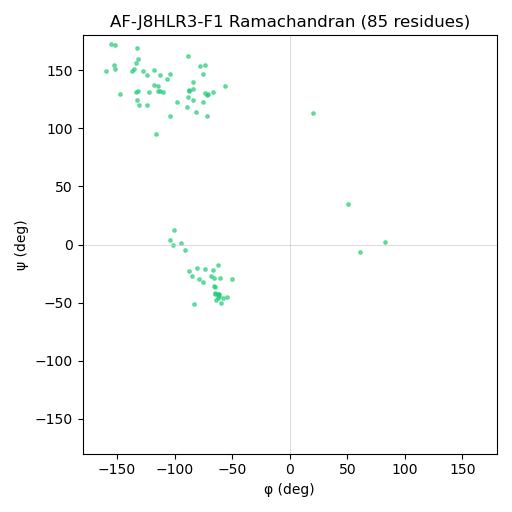 GLU A 1 84 ? -0.952 8.141 0.207 1.00 90.56 84 GLU A C 1
ATOM 690 O O . GLU A 1 84 ? -1.676 8.791 0.963 1.00 90.56 84 GLU A O 1
ATOM 695 N N . ILE A 1 85 ? 0.336 7.930 0.470 1.00 88.69 85 ILE A N 1
ATOM 696 C CA . ILE A 1 85 ? 0.994 8.451 1.673 1.00 88.69 85 ILE A CA 1
ATOM 697 C C . ILE A 1 85 ? 1.905 9.621 1.310 1.00 88.69 85 ILE A C 1
ATOM 699 O O . ILE A 1 85 ? 2.575 9.630 0.272 1.00 88.69 85 ILE A O 1
ATOM 703 N N . LEU A 1 86 ? 1.926 10.609 2.195 1.00 84.12 86 LEU A N 1
ATOM 704 C CA . LEU A 1 86 ? 2.755 11.798 2.079 1.00 84.12 86 LEU A CA 1
ATOM 705 C C . LEU A 1 86 ? 4.201 11.477 2.476 1.00 84.12 86 LEU A C 1
ATOM 707 O O . LEU A 1 86 ? 4.459 10.532 3.228 1.00 84.12 86 LEU A O 1
ATOM 711 N N . LYS A 1 87 ? 5.139 12.246 1.919 1.00 70.44 87 LYS A N 1
ATOM 712 C CA . LYS A 1 87 ? 6.573 12.1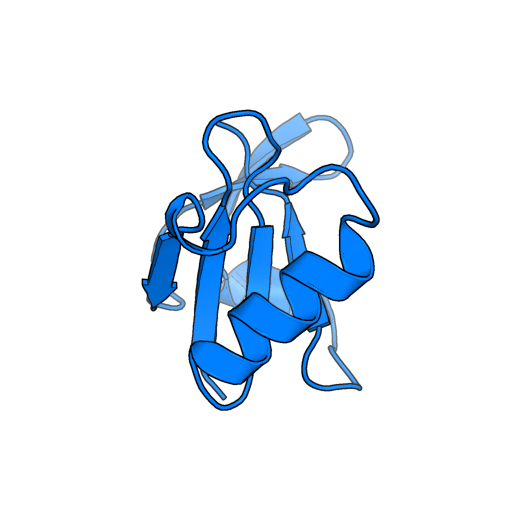02 2.188 1.00 70.44 87 LYS A CA 1
ATOM 713 C C . LYS A 1 87 ? 6.970 12.687 3.538 1.00 70.44 87 LYS A C 1
ATOM 715 O O . LYS A 1 87 ? 6.357 13.698 3.948 1.00 70.44 87 LYS A O 1
#